Protein AF-A0A1V4BV97-F1 (afdb_monomer_lite)

Foldseek 3Di:
DPDDPDPVNLLVVLLVLLVCCLVCVVVVLVVLLPDDPVVNLVSLLSNLVSCPDPPRSSNCSNVVVLVVDDCPRPSNVSNVVSVPD

Secondary structure (DSSP, 8-state):
------HHHHHHHHHHHHHHHHH-HHHHHHHHHTS-HHHHHHHHHHHHHHT-STT-HHHHHHHHHHTTS-TT-HHHHHHHHTT--

pLDDT: mean 83.33, std 15.98, range [33.75, 95.88]

Radius of gyration: 13.29 Å; chains: 1; bounding box: 27×28×37 Å

Sequence (85 aa):
MAQGLDGVVAETYLISLTDFVSQNPAFFVSVLQQQSLVIRQAVLDELNTGLGTKKSPERLKFENFLKKLPENHIIVQEWRQFNHD

Organism: NCBI:txid1960155

Structure (mmCIF, N/CA/C/O backbone):
data_AF-A0A1V4BV97-F1
#
_entry.id   AF-A0A1V4BV97-F1
#
loop_
_atom_site.group_PDB
_atom_site.id
_atom_site.type_symbol
_atom_site.label_atom_id
_atom_site.label_alt_id
_atom_site.label_comp_id
_atom_site.label_asym_id
_atom_site.label_entity_id
_atom_site.label_seq_id
_atom_site.pdbx_PDB_ins_code
_atom_site.Cartn_x
_atom_site.Cartn_y
_atom_site.Cartn_z
_atom_site.occupancy
_atom_site.B_iso_or_equiv
_atom_site.auth_seq_id
_atom_site.auth_comp_id
_atom_site.auth_asym_id
_ato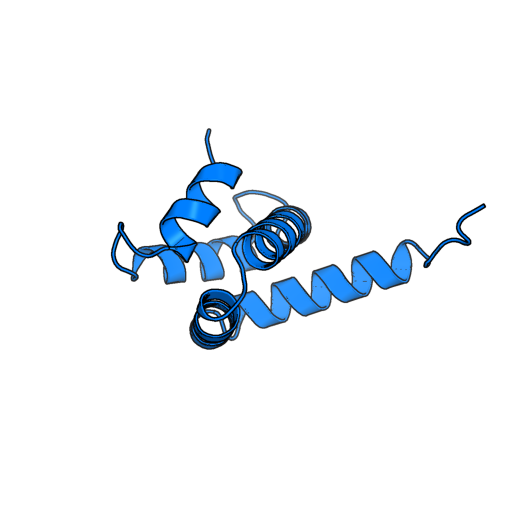m_site.auth_atom_id
_atom_site.pdbx_PDB_model_num
ATOM 1 N N . MET A 1 1 ? 8.796 -16.987 -26.731 1.00 33.75 1 MET A N 1
ATOM 2 C CA . MET A 1 1 ? 9.915 -16.091 -26.382 1.00 33.75 1 MET A CA 1
ATOM 3 C C . MET A 1 1 ? 9.311 -14.721 -26.141 1.00 33.75 1 MET A C 1
ATOM 5 O O . MET A 1 1 ? 8.976 -14.049 -27.105 1.00 33.75 1 MET A O 1
ATOM 9 N N . ALA A 1 2 ? 9.013 -14.392 -24.883 1.00 36.94 2 ALA A N 1
ATOM 10 C CA . ALA A 1 2 ? 8.461 -13.088 -24.534 1.00 36.94 2 ALA A CA 1
ATOM 11 C C . ALA A 1 2 ? 9.585 -12.061 -24.706 1.00 36.94 2 ALA A C 1
ATOM 13 O O . ALA A 1 2 ? 10.584 -12.114 -23.993 1.00 36.94 2 ALA A O 1
ATOM 14 N N . GLN A 1 3 ? 9.463 -11.228 -25.740 1.00 38.00 3 GLN A N 1
ATOM 15 C CA . GLN A 1 3 ? 10.334 -10.080 -25.962 1.00 38.00 3 GLN A CA 1
ATOM 16 C C . GLN A 1 3 ? 10.311 -9.213 -24.706 1.00 38.00 3 GLN A C 1
ATOM 18 O O . GLN A 1 3 ? 9.235 -8.918 -24.188 1.00 38.00 3 GLN A O 1
ATOM 23 N N . GLY A 1 4 ? 11.499 -8.859 -24.218 1.00 45.75 4 GLY A N 1
ATOM 24 C CA . GLY A 1 4 ? 11.671 -7.974 -23.080 1.00 45.75 4 GLY A CA 1
ATOM 25 C C . GLY A 1 4 ? 10.872 -6.694 -23.276 1.00 45.75 4 GLY A C 1
ATOM 26 O O . GLY A 1 4 ? 11.221 -5.853 -24.097 1.00 45.75 4 GLY A O 1
ATOM 27 N N . LEU A 1 5 ? 9.798 -6.553 -22.502 1.00 46.69 5 LEU A N 1
ATOM 28 C CA . LEU A 1 5 ? 9.431 -5.249 -21.978 1.00 46.69 5 LEU A CA 1
ATOM 29 C C . LEU A 1 5 ? 10.623 -4.840 -21.112 1.00 46.69 5 LEU A C 1
ATOM 31 O O . LEU A 1 5 ? 10.827 -5.404 -20.040 1.00 46.69 5 LEU A O 1
ATOM 35 N N . ASP A 1 6 ? 11.479 -3.998 -21.694 1.00 49.97 6 ASP A N 1
ATOM 36 C CA . ASP A 1 6 ? 12.747 -3.522 -21.143 1.00 49.97 6 ASP A CA 1
ATOM 37 C C . ASP A 1 6 ? 12.634 -3.280 -19.638 1.00 49.97 6 ASP A C 1
ATOM 39 O O . ASP A 1 6 ? 11.730 -2.567 -19.197 1.00 49.97 6 ASP A O 1
ATOM 43 N N . GLY A 1 7 ? 13.564 -3.833 -18.853 1.00 53.97 7 GLY A N 1
ATOM 44 C CA . GLY A 1 7 ? 13.599 -3.644 -17.396 1.00 53.97 7 GLY A CA 1
ATOM 45 C C . GLY A 1 7 ? 13.487 -2.168 -16.994 1.00 53.97 7 GLY A C 1
ATOM 46 O O . GLY A 1 7 ? 12.782 -1.847 -16.046 1.00 53.97 7 GLY A O 1
ATOM 47 N N . VAL A 1 8 ? 14.022 -1.269 -17.826 1.00 58.25 8 VAL A N 1
ATOM 48 C CA . VAL A 1 8 ? 13.926 0.191 -17.682 1.00 58.25 8 VAL A CA 1
ATOM 49 C C . VAL A 1 8 ? 12.478 0.707 -17.691 1.00 58.25 8 VAL A C 1
ATOM 51 O O . VAL A 1 8 ? 12.143 1.626 -16.944 1.00 58.25 8 VAL A O 1
ATOM 54 N N . VAL A 1 9 ? 11.590 0.139 -18.514 1.00 60.81 9 VAL A N 1
ATOM 55 C CA . VAL A 1 9 ? 10.175 0.548 -18.594 1.00 60.81 9 VAL A CA 1
ATOM 56 C C . VAL A 1 9 ? 9.410 0.078 -17.359 1.00 60.81 9 VAL A C 1
ATOM 58 O O . VAL A 1 9 ? 8.629 0.848 -16.800 1.00 60.81 9 VAL A O 1
ATOM 61 N N . ALA A 1 10 ? 9.669 -1.150 -16.901 1.00 60.84 10 ALA A N 1
ATOM 62 C CA . ALA A 1 10 ? 9.079 -1.677 -15.673 1.00 60.84 10 ALA A CA 1
ATOM 63 C C . ALA A 1 10 ? 9.537 -0.876 -14.440 1.00 60.84 10 ALA A C 1
ATOM 65 O O . ALA A 1 10 ? 8.718 -0.502 -13.605 1.00 60.84 10 ALA A O 1
ATOM 66 N N . GLU A 1 11 ? 10.822 -0.526 -14.368 1.00 63.38 11 GLU A N 1
ATOM 67 C CA . GLU A 1 11 ? 11.385 0.317 -13.308 1.00 63.38 11 GLU A CA 1
ATOM 68 C C . GLU A 1 11 ? 10.808 1.739 -13.334 1.00 63.38 11 GLU A C 1
ATOM 70 O O . GLU A 1 11 ? 10.414 2.266 -12.295 1.00 63.38 11 GLU A O 1
ATOM 75 N N . THR A 1 12 ? 10.672 2.350 -14.516 1.00 68.62 12 THR A N 1
ATOM 76 C CA . THR A 1 12 ? 10.075 3.692 -14.661 1.00 68.62 12 THR A CA 1
ATOM 77 C C . THR A 1 12 ? 8.603 3.704 -14.242 1.00 68.62 12 THR A C 1
ATOM 79 O O . THR A 1 12 ? 8.137 4.656 -13.606 1.00 68.62 12 THR A O 1
ATOM 82 N N . TYR A 1 13 ? 7.865 2.641 -14.571 1.00 73.19 13 TYR A N 1
ATOM 83 C CA . TYR A 1 13 ? 6.474 2.474 -14.162 1.00 73.19 13 TYR A CA 1
ATOM 84 C C . TYR A 1 13 ? 6.351 2.309 -12.644 1.00 73.19 13 TYR A C 1
ATOM 86 O O . TYR A 1 13 ? 5.534 2.990 -12.024 1.00 73.19 13 TYR A O 1
ATOM 94 N N . LEU A 1 14 ? 7.205 1.479 -12.036 1.00 75.88 14 LEU A N 1
ATOM 95 C CA . LEU A 1 14 ? 7.238 1.276 -10.587 1.00 75.88 14 LEU A CA 1
ATOM 96 C C . LEU A 1 14 ? 7.580 2.564 -9.833 1.00 75.88 14 LEU A C 1
ATOM 98 O O . LEU A 1 14 ? 6.902 2.874 -8.859 1.00 75.88 14 LEU A O 1
ATOM 102 N N . ILE A 1 15 ? 8.560 3.343 -10.301 1.00 80.06 15 ILE A N 1
ATOM 103 C CA . ILE A 1 15 ? 8.904 4.647 -9.707 1.00 80.06 15 ILE A CA 1
ATOM 104 C C . ILE A 1 15 ? 7.721 5.619 -9.810 1.00 80.06 15 ILE A C 1
ATOM 106 O O . ILE A 1 15 ? 7.347 6.265 -8.835 1.00 80.06 15 ILE A O 1
ATOM 110 N N . SER A 1 16 ? 7.078 5.695 -10.977 1.00 83.12 16 SER A N 1
ATOM 111 C CA . SER A 1 16 ? 5.927 6.588 -11.172 1.00 83.12 16 SER A CA 1
ATOM 112 C C . SER A 1 16 ? 4.740 6.190 -10.288 1.00 83.12 16 SER A C 1
ATOM 114 O O . SER A 1 16 ? 4.042 7.052 -9.749 1.00 83.12 16 SER A O 1
ATOM 116 N N . LEU A 1 17 ? 4.515 4.885 -10.115 1.00 84.75 17 LEU A N 1
ATOM 117 C CA . LEU A 1 17 ? 3.481 4.349 -9.238 1.00 84.75 17 LEU A CA 1
ATOM 118 C C . LEU A 1 17 ? 3.778 4.670 -7.769 1.00 84.75 17 LEU A C 1
ATOM 120 O O . LEU A 1 17 ? 2.890 5.138 -7.060 1.00 84.75 17 LEU A O 1
ATOM 124 N N . THR A 1 18 ? 5.006 4.452 -7.301 1.00 87.00 18 THR A N 1
ATOM 125 C CA . THR A 1 18 ? 5.379 4.680 -5.897 1.00 87.00 18 THR A CA 1
ATOM 126 C C . THR A 1 18 ? 5.318 6.160 -5.536 1.00 87.00 18 THR A C 1
ATOM 128 O O . THR A 1 18 ? 4.749 6.514 -4.496 1.00 87.00 18 THR A O 1
ATOM 131 N N . ASP A 1 19 ? 5.784 7.033 -6.430 1.00 88.25 19 ASP A N 1
ATOM 132 C CA . ASP A 1 19 ? 5.649 8.481 -6.297 1.00 88.25 19 ASP A CA 1
ATOM 133 C C . ASP A 1 19 ? 4.178 8.893 -6.233 1.00 88.25 19 ASP A C 1
ATOM 135 O O . ASP A 1 19 ? 3.775 9.603 -5.304 1.00 88.25 19 ASP A O 1
ATOM 139 N N . PHE A 1 20 ? 3.357 8.404 -7.167 1.00 88.44 20 PHE A N 1
ATOM 140 C CA . PHE A 1 20 ? 1.929 8.701 -7.205 1.00 88.44 20 PHE A CA 1
ATOM 141 C C . PHE A 1 20 ? 1.219 8.275 -5.919 1.00 88.44 20 PHE A C 1
ATOM 143 O O . PHE A 1 20 ? 0.476 9.070 -5.336 1.00 88.44 20 PHE A O 1
ATOM 150 N N . VAL A 1 21 ? 1.466 7.0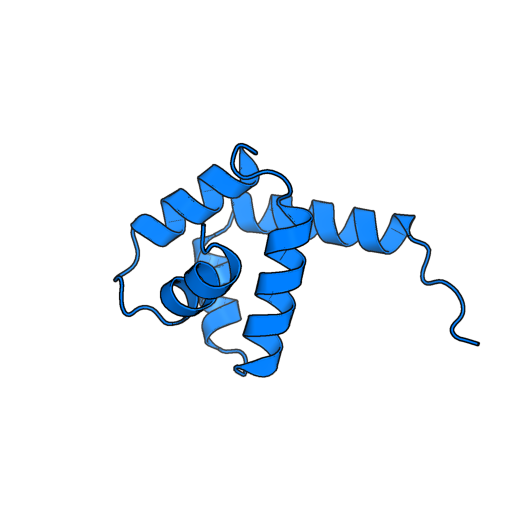49 -5.450 1.00 91.69 21 VAL A N 1
ATOM 151 C CA . VAL A 1 21 ? 0.872 6.511 -4.222 1.00 91.69 21 VAL A CA 1
ATOM 152 C C . VAL A 1 21 ? 1.309 7.316 -3.002 1.00 91.69 21 VAL A C 1
ATOM 154 O O . VAL A 1 21 ? 0.484 7.606 -2.136 1.00 91.69 21 VAL A O 1
ATOM 157 N N . SER A 1 22 ? 2.577 7.731 -2.938 1.00 88.44 22 SER A N 1
ATOM 158 C CA . SER A 1 22 ? 3.086 8.530 -1.819 1.00 88.44 22 SER A CA 1
ATOM 159 C C . SER A 1 22 ? 2.447 9.924 -1.739 1.00 88.44 22 SER A C 1
ATOM 161 O O . SER A 1 22 ? 2.267 10.459 -0.642 1.00 88.44 22 SER A O 1
ATOM 163 N N . GLN A 1 23 ? 2.091 10.506 -2.888 1.00 91.88 23 GLN A N 1
ATOM 164 C CA . GLN A 1 23 ? 1.481 11.833 -2.994 1.00 91.88 23 GLN A CA 1
ATOM 165 C C . GLN A 1 23 ? -0.047 11.789 -2.869 1.00 91.88 23 GLN A C 1
ATOM 167 O O . GLN A 1 23 ? -0.647 12.715 -2.328 1.00 91.88 23 GLN A O 1
ATOM 172 N N . ASN A 1 24 ? -0.679 10.706 -3.330 1.00 94.50 24 ASN A N 1
ATOM 173 C CA . ASN A 1 24 ? -2.134 10.581 -3.439 1.00 94.50 24 ASN A CA 1
ATOM 174 C C . ASN A 1 24 ? -2.670 9.282 -2.805 1.00 94.50 24 ASN A C 1
ATOM 176 O O . ASN A 1 24 ? -3.454 8.564 -3.437 1.00 94.50 24 ASN A O 1
ATOM 180 N N . PRO A 1 25 ? -2.315 8.956 -1.548 1.00 93.12 25 PRO A N 1
ATOM 181 C CA . PRO A 1 25 ? -2.607 7.640 -0.984 1.00 93.12 25 PRO A CA 1
ATOM 182 C C . PRO A 1 25 ? -4.113 7.393 -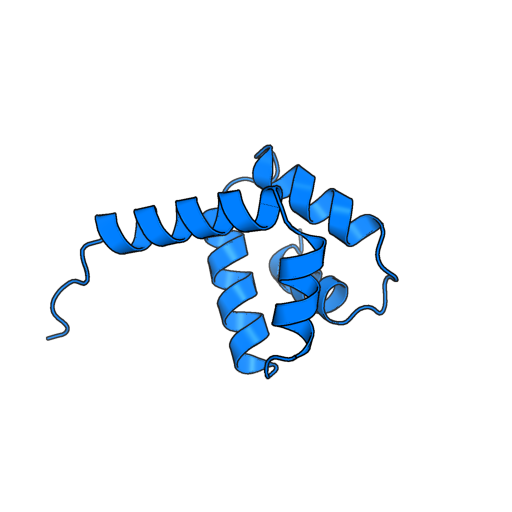0.801 1.00 93.12 25 PRO A C 1
ATOM 184 O O . PRO A 1 25 ? -4.581 6.274 -0.987 1.00 93.12 25 PRO A O 1
ATOM 187 N N . ALA A 1 26 ? -4.898 8.438 -0.516 1.00 94.12 26 ALA A N 1
ATOM 188 C CA . ALA A 1 26 ? -6.351 8.326 -0.386 1.00 94.12 26 ALA A CA 1
ATOM 189 C C . ALA A 1 26 ? -7.042 7.974 -1.709 1.00 94.12 26 ALA A C 1
ATOM 191 O O . ALA A 1 26 ? -7.927 7.121 -1.732 1.00 94.12 26 ALA A O 1
ATOM 192 N N . PHE A 1 27 ? -6.621 8.611 -2.805 1.00 94.06 27 PHE A N 1
ATOM 193 C CA . PHE A 1 27 ? -7.153 8.322 -4.133 1.00 94.06 27 PHE A CA 1
ATOM 194 C C . PHE A 1 27 ? -6.735 6.928 -4.600 1.00 94.06 27 PHE A C 1
ATOM 196 O O . PHE A 1 27 ? -7.557 6.166 -5.097 1.00 94.06 27 PHE A O 1
ATOM 203 N N . PHE A 1 28 ? -5.470 6.561 -4.395 1.00 94.38 28 PHE A N 1
ATOM 204 C CA . PHE A 1 28 ? -5.008 5.220 -4.727 1.00 94.38 28 PHE A CA 1
ATOM 205 C C . PHE A 1 28 ? -5.825 4.149 -3.997 1.00 94.38 28 PHE A C 1
ATOM 207 O O . PHE A 1 28 ? -6.333 3.224 -4.626 1.00 94.38 28 PHE A O 1
ATOM 214 N N . VAL A 1 29 ? -6.020 4.309 -2.683 1.00 94.69 29 VAL A N 1
ATOM 215 C CA . VAL A 1 29 ? -6.826 3.375 -1.894 1.00 94.69 29 VAL A CA 1
ATOM 216 C C . VAL A 1 29 ? -8.273 3.320 -2.387 1.00 94.69 29 VAL A C 1
ATOM 218 O O . VAL A 1 29 ? -8.805 2.219 -2.509 1.00 94.69 29 VAL A O 1
ATOM 221 N N . SER A 1 30 ? -8.899 4.452 -2.725 1.00 94.94 30 SER A N 1
ATOM 222 C CA . SER A 1 30 ? -10.292 4.461 -3.195 1.00 94.94 30 SER A CA 1
ATOM 223 C C . SER A 1 30 ? -10.473 3.767 -4.547 1.00 94.94 30 SER A C 1
ATOM 225 O O . SER A 1 30 ? -11.458 3.052 -4.737 1.00 94.94 30 SER A O 1
ATOM 227 N N . VAL A 1 31 ? -9.514 3.918 -5.466 1.00 93.69 31 VAL A N 1
ATOM 228 C CA . VAL A 1 31 ? -9.496 3.188 -6.743 1.00 93.69 31 VAL A CA 1
ATOM 229 C C . VAL A 1 31 ? -9.283 1.700 -6.499 1.00 93.69 31 VAL A C 1
ATOM 231 O O . VAL A 1 31 ? -10.004 0.869 -7.055 1.00 93.69 31 VAL A O 1
ATOM 234 N N . LEU A 1 32 ? -8.317 1.357 -5.648 1.00 93.94 32 LEU A N 1
ATOM 235 C CA . LEU A 1 32 ? -7.937 -0.023 -5.386 1.00 93.94 32 LEU A CA 1
ATOM 236 C C . LEU A 1 32 ? -9.072 -0.807 -4.717 1.00 93.94 32 LEU A C 1
ATOM 238 O O . LEU A 1 32 ? -9.329 -1.944 -5.092 1.00 93.94 32 LEU A O 1
ATOM 242 N N . GLN A 1 33 ? -9.815 -0.191 -3.795 1.00 93.94 33 GLN A N 1
ATOM 243 C CA . GLN A 1 33 ? -10.981 -0.800 -3.143 1.00 93.94 33 GLN A CA 1
ATOM 244 C C . GLN A 1 33 ? -12.051 -1.301 -4.121 1.00 93.94 33 GLN A C 1
ATOM 246 O O . GLN A 1 33 ? -12.744 -2.270 -3.816 1.00 93.94 33 GLN A O 1
ATOM 251 N N . GLN A 1 34 ? -12.188 -0.654 -5.278 1.00 94.94 34 GLN A N 1
ATOM 252 C CA . GLN A 1 34 ? -13.178 -1.013 -6.297 1.00 94.94 34 GLN A CA 1
ATOM 253 C C . GLN A 1 34 ? -12.719 -2.179 -7.180 1.00 94.94 34 GLN A C 1
ATOM 255 O O . GLN A 1 34 ? -13.517 -2.735 -7.932 1.00 94.94 34 GLN A O 1
ATOM 260 N N . GLN A 1 35 ? -11.442 -2.554 -7.103 1.00 95.44 35 GLN A N 1
ATOM 261 C CA . GLN A 1 35 ? -10.881 -3.635 -7.900 1.00 95.44 35 GLN A CA 1
ATOM 262 C C . GLN A 1 35 ? -11.195 -5.002 -7.296 1.00 95.44 35 GLN A C 1
ATOM 264 O O . GLN A 1 35 ? -11.448 -5.142 -6.097 1.00 95.44 35 GLN A O 1
ATOM 269 N N . SER A 1 36 ? -11.136 -6.037 -8.133 1.00 95.88 36 SER A N 1
ATOM 270 C CA . SER A 1 36 ? -11.222 -7.425 -7.675 1.00 95.88 36 SER A CA 1
ATOM 271 C C . SER A 1 36 ? -10.042 -7.788 -6.766 1.00 95.88 36 SER A C 1
ATOM 273 O O . SER A 1 36 ? -8.968 -7.197 -6.869 1.00 95.88 36 SER A O 1
ATOM 275 N N . LEU A 1 37 ? -10.216 -8.802 -5.913 1.00 92.69 37 LEU A N 1
ATOM 276 C CA . LEU A 1 37 ? -9.160 -9.297 -5.019 1.00 92.69 37 LEU A CA 1
ATOM 277 C C . LEU A 1 37 ? -7.846 -9.585 -5.761 1.00 92.69 37 LEU A C 1
ATOM 279 O O . LEU A 1 37 ? -6.784 -9.195 -5.290 1.00 92.69 37 LEU A O 1
ATOM 283 N N . VAL A 1 38 ? -7.927 -10.229 -6.930 1.00 93.56 38 VAL A N 1
ATOM 284 C CA . VAL A 1 38 ? -6.750 -10.609 -7.727 1.00 93.56 38 VAL A CA 1
ATOM 285 C C . VAL A 1 38 ? -5.970 -9.373 -8.174 1.00 93.56 38 VAL A C 1
ATOM 287 O O . VAL A 1 38 ? -4.754 -9.330 -8.026 1.00 93.56 38 VAL A O 1
ATOM 290 N N . ILE A 1 39 ? -6.671 -8.348 -8.667 1.00 92.62 39 ILE A N 1
ATOM 291 C CA . ILE A 1 39 ? -6.038 -7.098 -9.105 1.00 92.62 39 ILE A CA 1
ATOM 292 C C . ILE A 1 39 ? -5.448 -6.355 -7.907 1.00 92.62 39 ILE A C 1
ATOM 294 O O . ILE A 1 39 ? -4.321 -5.878 -7.989 1.00 92.62 39 ILE A O 1
ATOM 298 N N . ARG A 1 40 ? -6.175 -6.274 -6.785 1.00 94.19 40 ARG A N 1
ATOM 299 C CA . ARG A 1 40 ? -5.665 -5.595 -5.589 1.00 94.19 40 ARG A CA 1
ATOM 300 C C . ARG A 1 40 ? -4.377 -6.219 -5.082 1.00 94.19 40 ARG A C 1
ATOM 302 O O . ARG A 1 40 ? -3.418 -5.498 -4.844 1.00 94.19 40 ARG A O 1
ATOM 309 N N . GLN A 1 41 ? -4.354 -7.543 -4.958 1.00 92.94 41 GLN A N 1
ATOM 310 C CA . GLN A 1 41 ? -3.183 -8.288 -4.505 1.00 92.94 41 GLN A CA 1
ATOM 311 C C . GLN A 1 41 ? -1.991 -8.080 -5.443 1.00 92.94 41 GLN A C 1
ATOM 313 O O . GLN A 1 41 ? -0.913 -7.753 -4.963 1.00 92.94 41 GLN A O 1
ATOM 318 N N . ALA A 1 42 ? -2.192 -8.178 -6.762 1.00 90.88 42 ALA A N 1
ATOM 319 C CA . ALA A 1 42 ? -1.124 -7.947 -7.736 1.00 90.88 42 ALA A CA 1
ATOM 320 C C . ALA A 1 42 ? -0.548 -6.523 -7.642 1.00 90.88 42 ALA A C 1
ATOM 322 O O . ALA A 1 42 ? 0.663 -6.342 -7.565 1.00 90.88 42 ALA A O 1
ATOM 323 N N . VAL A 1 43 ? -1.413 -5.507 -7.572 1.00 90.88 43 VAL A N 1
ATOM 324 C CA . VAL A 1 43 ? -0.984 -4.104 -7.474 1.00 90.88 43 VAL A CA 1
ATOM 325 C C . VAL A 1 43 ? -0.294 -3.813 -6.137 1.00 90.88 43 VAL A C 1
ATOM 327 O O . VAL A 1 43 ? 0.678 -3.062 -6.104 1.00 90.88 43 VAL A O 1
ATOM 330 N N . LEU A 1 44 ? -0.772 -4.381 -5.024 1.00 91.88 44 LEU A N 1
ATOM 331 C CA . LEU A 1 44 ? -0.124 -4.220 -3.719 1.00 91.88 44 LEU A CA 1
ATOM 332 C C . LEU A 1 44 ? 1.242 -4.908 -3.667 1.00 91.88 44 LEU A C 1
ATOM 334 O O . LEU A 1 44 ? 2.146 -4.363 -3.039 1.00 91.88 44 LEU A O 1
ATOM 338 N N . ASP A 1 45 ? 1.408 -6.050 -4.332 1.00 90.25 45 ASP A N 1
ATOM 339 C CA . ASP A 1 45 ? 2.688 -6.758 -4.429 1.00 90.25 45 ASP A CA 1
ATOM 340 C C . ASP A 1 45 ? 3.716 -5.977 -5.270 1.00 90.25 45 ASP A C 1
ATOM 342 O O . ASP A 1 45 ? 4.851 -5.747 -4.839 1.00 90.25 45 ASP A O 1
ATOM 346 N N . GLU A 1 46 ? 3.293 -5.459 -6.428 1.00 88.38 46 GLU A N 1
ATOM 347 C CA . GLU A 1 46 ? 4.122 -4.572 -7.253 1.00 88.38 46 GLU A CA 1
ATOM 348 C C . GLU A 1 46 ? 4.511 -3.303 -6.491 1.00 88.38 46 GLU A C 1
ATOM 350 O O . GLU A 1 46 ? 5.682 -2.919 -6.464 1.00 88.38 46 GLU A O 1
ATOM 355 N N . LEU A 1 47 ? 3.552 -2.678 -5.806 1.00 89.62 47 LEU A N 1
ATOM 356 C CA . LEU A 1 47 ? 3.804 -1.503 -4.981 1.00 89.62 47 LEU A CA 1
ATOM 357 C C . LEU A 1 47 ? 4.761 -1.818 -3.824 1.00 89.62 47 LEU A C 1
ATOM 359 O O . LEU A 1 47 ? 5.641 -1.014 -3.526 1.00 89.62 47 LEU A O 1
ATOM 363 N N . ASN A 1 48 ? 4.618 -2.974 -3.174 1.00 89.19 48 ASN A N 1
ATOM 364 C CA . ASN A 1 48 ? 5.509 -3.414 -2.102 1.00 89.19 48 ASN A CA 1
ATOM 365 C C . ASN A 1 48 ? 6.958 -3.541 -2.590 1.00 89.19 48 ASN A C 1
ATOM 367 O O . ASN A 1 48 ? 7.881 -3.093 -1.904 1.00 89.19 48 ASN A O 1
ATOM 371 N N . THR A 1 49 ? 7.138 -4.084 -3.794 1.00 85.50 49 THR A N 1
ATOM 372 C CA . THR A 1 49 ? 8.441 -4.190 -4.455 1.00 85.50 49 THR A CA 1
ATOM 373 C C . THR A 1 49 ? 8.980 -2.810 -4.839 1.00 85.50 49 THR A C 1
ATOM 375 O O . THR A 1 49 ? 10.119 -2.481 -4.506 1.00 85.50 49 THR A O 1
ATOM 378 N N . GLY A 1 50 ? 8.160 -1.968 -5.476 1.00 84.62 50 GLY A N 1
ATOM 379 C CA . GLY A 1 50 ? 8.550 -0.629 -5.922 1.00 84.62 50 GLY A CA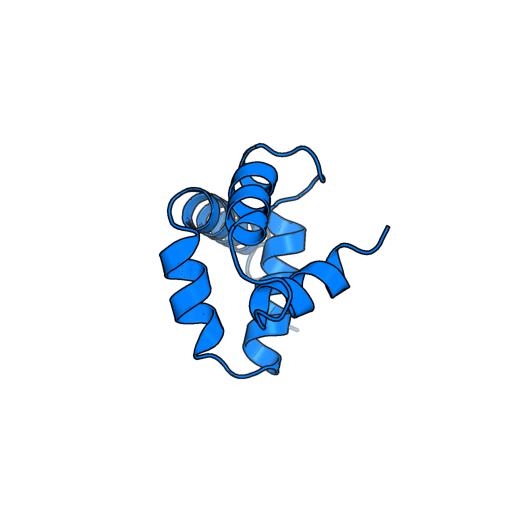 1
ATOM 380 C C . GLY A 1 50 ? 8.887 0.328 -4.776 1.00 84.62 50 GLY A C 1
ATOM 381 O O . GLY A 1 50 ? 9.814 1.127 -4.888 1.00 84.62 50 GLY A O 1
ATOM 382 N N . LEU A 1 51 ? 8.172 0.244 -3.649 1.00 84.25 51 LEU A N 1
ATOM 383 C CA . LEU A 1 51 ? 8.446 1.057 -2.458 1.00 84.25 51 LEU A CA 1
ATOM 384 C C . LEU A 1 51 ? 9.771 0.667 -1.782 1.00 84.25 51 LEU A C 1
ATOM 386 O O . LEU A 1 51 ? 10.287 1.424 -0.954 1.00 84.25 51 LEU A O 1
ATOM 390 N N . GLY A 1 52 ? 10.343 -0.485 -2.136 1.00 79.06 52 GLY A N 1
ATOM 391 C CA . GLY A 1 52 ? 11.668 -0.904 -1.710 1.00 79.06 52 GLY A CA 1
ATOM 392 C C . GLY A 1 52 ? 11.758 -1.108 -0.200 1.00 79.06 52 GLY A C 1
ATOM 393 O O . GLY A 1 52 ? 10.909 -1.742 0.418 1.00 79.06 52 GLY A O 1
ATOM 394 N N . THR A 1 53 ? 12.815 -0.601 0.432 1.00 77.62 53 THR A N 1
ATOM 395 C CA . THR A 1 53 ? 13.075 -0.874 1.856 1.00 77.62 53 THR A CA 1
ATOM 396 C C . THR A 1 53 ? 11.975 -0.343 2.786 1.00 77.62 53 THR A C 1
ATOM 398 O O . THR A 1 53 ? 11.357 0.686 2.518 1.00 77.62 53 THR A O 1
ATOM 401 N N . LYS A 1 54 ? 11.809 -0.970 3.961 1.00 74.38 54 LYS A N 1
ATOM 402 C CA . LYS A 1 54 ? 10.851 -0.537 5.003 1.00 74.38 54 LYS A CA 1
ATOM 403 C C . LYS A 1 54 ? 11.046 0.907 5.509 1.00 74.38 54 LYS A C 1
ATOM 405 O O . LYS A 1 54 ? 10.202 1.426 6.228 1.00 74.38 54 LYS A O 1
ATOM 410 N N . LYS A 1 55 ? 12.167 1.553 5.169 1.00 77.31 55 LYS A N 1
ATOM 411 C CA . LYS A 1 55 ? 12.536 2.902 5.623 1.00 77.31 55 LYS A CA 1
ATOM 412 C C . LYS A 1 55 ? 12.461 3.963 4.521 1.00 77.31 55 LYS A C 1
ATOM 414 O O . LYS A 1 55 ? 12.815 5.108 4.798 1.00 77.31 55 LYS A O 1
ATOM 419 N N . SER A 1 56 ? 12.044 3.618 3.299 1.00 85.12 56 SER A N 1
ATOM 420 C CA . SER A 1 56 ? 11.922 4.622 2.238 1.00 85.12 56 SER A CA 1
ATOM 421 C C . SER A 1 56 ? 10.862 5.677 2.609 1.00 85.12 56 SER A C 1
ATOM 423 O O . SER A 1 56 ? 9.823 5.337 3.195 1.00 85.12 56 SER A O 1
ATOM 425 N N . PRO A 1 57 ? 11.105 6.968 2.317 1.00 87.19 57 PRO A N 1
ATOM 426 C CA . PRO A 1 57 ? 10.141 8.031 2.595 1.00 87.19 57 PRO A CA 1
ATOM 427 C C . PRO A 1 57 ? 8.764 7.780 1.967 1.00 87.19 57 PRO A C 1
ATOM 429 O O . PRO A 1 57 ? 7.739 8.056 2.591 1.00 87.19 57 PRO A O 1
ATOM 432 N N . GLU A 1 58 ? 8.733 7.235 0.753 1.00 87.38 58 GLU A N 1
ATOM 433 C CA . GLU A 1 58 ? 7.528 6.928 -0.020 1.00 87.38 58 GLU A CA 1
ATOM 434 C C . GLU A 1 58 ? 6.695 5.864 0.696 1.00 87.38 58 GLU A C 1
ATOM 436 O O . GLU A 1 58 ? 5.485 6.035 0.881 1.00 87.38 58 GLU A O 1
ATOM 441 N N . ARG A 1 59 ? 7.355 4.809 1.193 1.00 90.56 59 ARG A N 1
ATOM 442 C CA . ARG A 1 59 ? 6.688 3.740 1.938 1.00 90.56 59 ARG A CA 1
ATOM 443 C C . ARG A 1 59 ? 6.124 4.250 3.246 1.00 90.56 59 ARG A C 1
ATOM 445 O O . ARG A 1 59 ? 4.964 3.996 3.551 1.00 90.56 59 ARG A O 1
ATOM 452 N N . LEU A 1 60 ? 6.910 5.022 3.995 1.00 91.12 60 LEU A N 1
ATOM 453 C CA . LEU A 1 60 ? 6.460 5.594 5.260 1.00 91.12 60 LEU A CA 1
ATOM 454 C C . LEU A 1 60 ? 5.258 6.522 5.063 1.00 91.12 60 LEU A C 1
ATOM 456 O O . LEU A 1 60 ? 4.341 6.494 5.880 1.00 91.12 60 LEU A O 1
ATOM 460 N N . LYS A 1 61 ? 5.216 7.321 3.988 1.00 91.50 61 LYS A N 1
ATOM 461 C CA . LYS A 1 61 ? 4.041 8.146 3.653 1.00 91.50 61 LYS A CA 1
ATOM 462 C C . LYS A 1 61 ? 2.800 7.284 3.431 1.00 91.50 61 LYS A C 1
ATOM 464 O O . LYS A 1 61 ? 1.761 7.561 4.033 1.00 91.50 61 LYS A O 1
ATOM 469 N N . PHE A 1 62 ? 2.919 6.235 2.619 1.00 92.12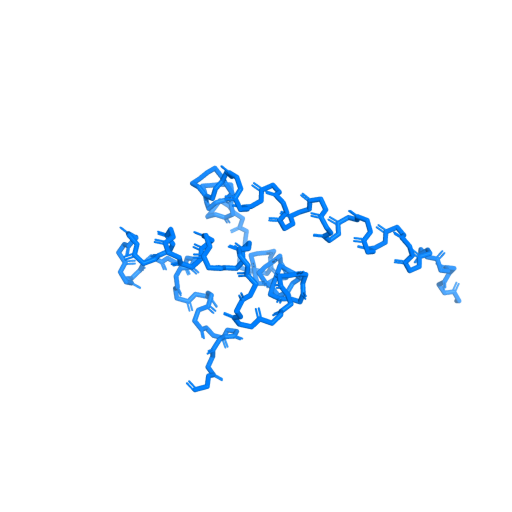 62 PHE A N 1
ATOM 470 C CA . PHE A 1 62 ? 1.814 5.324 2.335 1.00 92.12 62 PHE A CA 1
ATOM 471 C C . PHE A 1 62 ? 1.352 4.564 3.588 1.00 92.12 62 PHE A C 1
ATOM 473 O O . PHE A 1 62 ? 0.175 4.600 3.939 1.00 92.12 62 PHE A O 1
ATOM 480 N N . GLU A 1 63 ? 2.269 3.958 4.340 1.00 92.88 63 GLU A N 1
ATOM 481 C CA . GLU A 1 63 ? 1.948 3.217 5.563 1.00 92.88 63 GLU A CA 1
ATOM 482 C C . GLU A 1 63 ? 1.376 4.118 6.661 1.00 92.88 63 GLU A C 1
ATOM 484 O O . GLU A 1 63 ? 0.440 3.731 7.361 1.00 92.88 63 GLU A O 1
ATOM 489 N N . ASN A 1 64 ? 1.881 5.346 6.809 1.00 94.12 64 ASN A N 1
ATOM 490 C CA . ASN A 1 64 ? 1.316 6.310 7.752 1.00 94.12 64 ASN A CA 1
ATOM 491 C C . ASN A 1 64 ? -0.079 6.776 7.335 1.00 94.12 64 ASN A C 1
ATOM 493 O O . ASN A 1 64 ? -0.877 7.126 8.205 1.00 94.12 64 ASN A O 1
ATOM 497 N N . PHE A 1 65 ? -0.395 6.780 6.039 1.00 94.81 65 PHE A N 1
ATOM 498 C CA . PHE A 1 65 ? -1.771 6.946 5.590 1.00 94.81 65 PHE A CA 1
ATOM 499 C C . PHE A 1 65 ? -2.623 5.726 5.960 1.00 94.81 65 PHE A C 1
ATOM 501 O O . PHE A 1 65 ? -3.676 5.902 6.570 1.00 94.81 65 PHE A O 1
ATOM 508 N N . LEU A 1 66 ? -2.157 4.503 5.682 1.00 94.06 66 LEU A N 1
ATOM 509 C CA . LEU A 1 66 ? -2.889 3.277 6.020 1.00 94.06 66 LEU A CA 1
ATOM 510 C C . LEU A 1 66 ? -3.182 3.155 7.523 1.00 94.06 66 LEU A C 1
ATOM 512 O O . LEU A 1 66 ? -4.270 2.724 7.889 1.00 94.06 66 LEU A O 1
ATOM 516 N N . LYS A 1 67 ? -2.273 3.605 8.399 1.00 94.12 67 LYS A N 1
ATOM 517 C CA . LYS A 1 67 ? -2.486 3.658 9.862 1.00 94.12 67 LYS A CA 1
ATOM 518 C C . LYS A 1 67 ? -3.647 4.562 10.297 1.00 94.12 67 LYS A C 1
ATOM 520 O O . LYS A 1 67 ? -4.103 4.441 11.429 1.00 94.12 67 LYS A O 1
ATOM 525 N N . LYS A 1 68 ? -4.107 5.483 9.441 1.00 95.44 68 LYS A N 1
ATOM 526 C CA . LYS A 1 68 ? -5.272 6.348 9.708 1.00 95.44 68 LYS A CA 1
ATOM 527 C C . LYS A 1 68 ? -6.594 5.687 9.318 1.00 95.44 68 LYS A C 1
ATOM 529 O O . LYS A 1 68 ? -7.650 6.197 9.681 1.00 95.44 68 LYS A O 1
ATOM 534 N N . LEU A 1 69 ? -6.546 4.602 8.547 1.00 94.75 69 LEU A N 1
ATOM 535 C CA . LEU A 1 69 ? -7.727 3.846 8.155 1.00 94.75 69 LEU A CA 1
ATOM 536 C C . LEU A 1 69 ? -8.108 2.842 9.255 1.00 94.75 69 LEU A C 1
ATOM 538 O O . LEU A 1 69 ? -7.245 2.424 10.030 1.00 94.75 69 LEU A O 1
ATOM 542 N N . PRO A 1 70 ? -9.385 2.421 9.321 1.00 94.88 70 PRO A N 1
ATOM 543 C CA . PRO A 1 70 ? -9.810 1.357 10.223 1.00 94.88 70 PRO A CA 1
ATOM 544 C C . PRO A 1 70 ? -8.995 0.078 10.017 1.00 94.88 70 PRO A C 1
ATOM 546 O O . PRO A 1 70 ? -8.688 -0.291 8.885 1.00 94.88 70 PRO A O 1
ATOM 549 N N . GLU A 1 71 ? -8.690 -0.649 11.091 1.00 90.19 71 GLU A N 1
ATOM 550 C CA . GLU A 1 71 ? -7.887 -1.873 10.976 1.00 90.19 71 GLU A CA 1
ATOM 551 C C . GLU A 1 71 ? -8.561 -2.950 10.122 1.00 90.19 71 GLU A C 1
ATOM 553 O O . GLU A 1 71 ? -7.878 -3.709 9.443 1.00 90.19 71 GLU A O 1
ATOM 558 N N . ASN A 1 72 ? -9.894 -3.002 10.110 1.00 92.75 72 ASN A N 1
ATOM 559 C CA . ASN A 1 72 ? -10.681 -3.922 9.286 1.00 92.75 72 ASN A CA 1
ATOM 560 C C . ASN A 1 72 ? -10.825 -3.470 7.821 1.00 92.75 72 ASN A C 1
ATOM 562 O O . ASN A 1 72 ? -11.529 -4.116 7.044 1.00 92.75 72 ASN A O 1
ATOM 566 N N . HIS A 1 73 ? -10.193 -2.363 7.429 1.00 95.06 73 HIS A N 1
ATOM 567 C CA . HIS A 1 73 ? -10.218 -1.884 6.058 1.00 95.06 73 HIS A CA 1
ATOM 568 C C . HIS A 1 73 ? -9.503 -2.876 5.133 1.00 95.06 73 HIS A C 1
ATOM 570 O O . HIS A 1 73 ? -8.366 -3.271 5.388 1.00 95.06 73 HIS A O 1
ATOM 576 N N . ILE A 1 74 ? -10.136 -3.235 4.013 1.00 94.31 74 ILE A N 1
ATOM 577 C CA . ILE A 1 74 ? -9.663 -4.311 3.127 1.00 94.31 74 ILE A CA 1
ATOM 578 C C . ILE A 1 74 ? -8.218 -4.114 2.646 1.00 94.31 74 ILE A C 1
ATOM 580 O O . ILE A 1 74 ? -7.405 -5.021 2.765 1.00 94.31 74 ILE A O 1
ATOM 584 N N . ILE A 1 75 ? -7.859 -2.896 2.227 1.00 94.88 75 ILE A N 1
ATOM 585 C CA . ILE A 1 75 ? -6.486 -2.578 1.799 1.00 94.88 75 ILE A CA 1
ATOM 586 C C . ILE A 1 75 ? -5.482 -2.650 2.957 1.00 94.88 75 ILE A C 1
ATOM 588 O O . ILE A 1 75 ? -4.336 -3.021 2.742 1.00 94.88 75 ILE A O 1
ATOM 592 N N . VAL A 1 76 ? -5.893 -2.335 4.192 1.00 94.62 76 VAL A N 1
ATOM 593 C CA . VAL A 1 76 ? -5.011 -2.438 5.368 1.00 94.62 76 VAL A CA 1
ATOM 594 C C . VAL A 1 76 ? -4.725 -3.905 5.675 1.00 94.62 76 VAL A C 1
ATOM 596 O O . VAL A 1 76 ? -3.577 -4.266 5.919 1.00 94.62 76 VAL A O 1
ATOM 599 N N . GLN A 1 77 ? -5.755 -4.751 5.629 1.00 93.62 77 GLN A N 1
ATOM 600 C CA . GLN A 1 77 ? -5.628 -6.194 5.833 1.00 93.62 77 GLN A CA 1
ATOM 601 C C . GLN A 1 77 ? -4.750 -6.838 4.756 1.00 93.62 77 GLN A C 1
ATOM 603 O O . GLN A 1 77 ? -3.816 -7.563 5.086 1.00 93.62 77 GLN A O 1
ATOM 608 N N . GLU A 1 78 ? -5.003 -6.526 3.483 1.00 93.38 78 GLU A N 1
ATOM 609 C CA . GLU A 1 78 ? -4.214 -7.045 2.362 1.00 93.38 78 GLU A CA 1
ATOM 610 C C . GLU A 1 78 ? -2.763 -6.537 2.421 1.00 93.38 78 GLU A C 1
ATOM 612 O O . GLU A 1 78 ? -1.840 -7.333 2.306 1.00 93.38 78 GLU A O 1
ATOM 617 N N . TRP A 1 79 ? -2.524 -5.254 2.719 1.00 92.50 79 TRP A N 1
ATOM 618 C CA . TRP A 1 79 ? -1.165 -4.714 2.864 1.00 92.50 79 TRP A CA 1
ATOM 619 C C . TRP A 1 79 ? -0.358 -5.395 3.978 1.00 92.50 79 TRP A C 1
ATOM 621 O O . TRP A 1 79 ? 0.835 -5.653 3.809 1.00 92.50 79 TRP A O 1
ATOM 631 N N . ARG A 1 80 ? -0.992 -5.716 5.116 1.00 89.94 80 ARG A N 1
ATOM 632 C CA . ARG A 1 80 ? -0.328 -6.417 6.229 1.00 89.94 80 ARG A CA 1
ATOM 633 C C . ARG A 1 80 ? 0.187 -7.798 5.813 1.00 89.94 80 ARG A C 1
ATOM 635 O O . ARG A 1 80 ? 1.251 -8.182 6.285 1.00 89.94 80 ARG A O 1
ATOM 642 N N . GLN A 1 81 ? -0.490 -8.498 4.900 1.00 85.94 81 GLN A N 1
ATOM 643 C CA . GLN A 1 81 ? -0.056 -9.816 4.408 1.00 85.94 81 GLN A CA 1
ATOM 644 C C . GLN A 1 81 ? 1.319 -9.759 3.725 1.00 85.94 81 GLN A C 1
ATOM 646 O O . GLN A 1 81 ? 2.123 -10.666 3.907 1.00 85.94 81 GLN A O 1
ATOM 651 N N . PHE A 1 82 ? 1.621 -8.666 3.019 1.00 80.94 82 PHE A N 1
ATOM 652 C CA . PHE A 1 82 ? 2.918 -8.444 2.363 1.00 80.94 82 PHE A CA 1
ATOM 653 C C . PHE A 1 82 ? 4.018 -7.943 3.312 1.00 80.94 82 PHE A C 1
ATOM 655 O O . PHE A 1 82 ? 5.185 -7.875 2.934 1.00 80.94 82 PHE A O 1
ATOM 662 N N . ASN A 1 83 ? 3.652 -7.548 4.535 1.00 73.81 83 ASN A N 1
ATOM 663 C CA . ASN A 1 83 ? 4.522 -6.838 5.474 1.00 73.81 83 ASN A CA 1
ATOM 664 C C . ASN A 1 83 ? 4.802 -7.599 6.772 1.00 73.81 83 ASN A C 1
ATOM 666 O O . ASN A 1 83 ? 5.401 -7.017 7.680 1.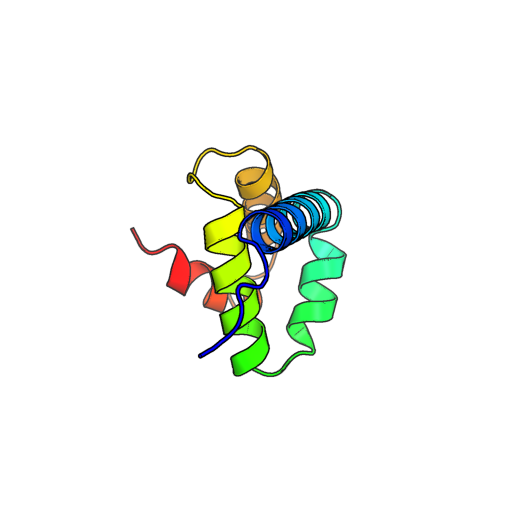00 73.81 83 ASN A O 1
ATOM 670 N N . HIS A 1 84 ? 4.398 -8.869 6.854 1.00 51.00 84 HIS A N 1
ATOM 671 C CA . HIS A 1 84 ? 4.731 -9.757 7.965 1.00 51.00 84 HIS A CA 1
ATOM 672 C C . HIS A 1 84 ? 6.260 -9.934 8.079 1.00 51.00 84 HIS A C 1
ATOM 674 O O . HIS A 1 84 ? 6.847 -10.754 7.383 1.00 51.00 84 HIS A O 1
ATOM 680 N N . ASP A 1 85 ? 6.872 -9.129 8.955 1.00 42.97 85 ASP A N 1
ATOM 681 C CA . ASP A 1 85 ? 7.947 -9.549 9.866 1.00 42.97 85 ASP A CA 1
ATOM 682 C C . ASP A 1 85 ? 7.345 -9.607 11.276 1.00 42.97 85 ASP A C 1
ATOM 684 O O . ASP A 1 85 ? 6.662 -8.619 11.646 1.00 42.97 85 ASP A O 1
#